Protein AF-A0AAP8LA95-F1 (afdb_monomer_lite)

Secondary structure (DSSP, 8-state):
-EEEEGGGSHHHHHHHTT-EEEE-GGGTT-TT-HHHHHHHHHHHHHHHTTSGGGGS-------TTSSHHHHHHHHHHHHTTS-----TT-TT---GGGGS-HHHHHHHHTT-

InterPro domains:
  IPR013153 PrkA, AAA domain [PF08298] (2-112)
  IPR027417 P-loop containing nucleoside triphosphate hydrolase [G3DSA:3.40.50.300] (27-110)
  IPR027417 P-loop containing nucleoside triphosphate hydrolase [SSF52540] (27-107)

Radius of gyration: 19.5 Å; chains: 1; bounding box: 48×27×51 Å

Foldseek 3Di:
DDWDQQVVPPVSCVLVVRDTFDDDPLCPVDPSCRVVVVVVVVLVVCLVVVHPSVVDDDDDDDDPPNCPVVVVVSVVVVVVPDDDQADVPDPVRDHPCVVDDCVVCVVVVVVD

pLDDT: mean 93.02, std 3.56, range [65.94, 97.62]

Structure (mmCIF, N/CA/C/O backbone):
data_AF-A0AAP8LA95-F1
#
_entry.id   AF-A0AAP8LA95-F1
#
loop_
_atom_site.group_PDB
_atom_site.id
_atom_site.type_symbol
_atom_site.label_atom_id
_atom_site.label_alt_id
_atom_site.label_comp_id
_atom_site.label_asym_id
_atom_site.label_entity_id
_atom_site.label_seq_id
_atom_site.pdbx_PDB_ins_code
_atom_site.Cartn_x
_atom_site.Cartn_y
_atom_site.Cartn_z
_atom_site.occupancy
_atom_site.B_iso_or_equiv
_atom_site.auth_seq_id
_atom_site.auth_comp_id
_atom_site.auth_asym_id
_atom_site.auth_atom_id
_atom_site.pdbx_PDB_model_num
ATOM 1 N N . PRO A 1 1 ? -6.406 -3.867 -12.186 1.00 91.94 1 PRO A N 1
ATOM 2 C CA . PRO A 1 1 ? -5.073 -3.729 -12.819 1.00 91.94 1 PRO A CA 1
ATOM 3 C C . PRO A 1 1 ? -5.224 -3.914 -14.321 1.00 91.94 1 PRO A C 1
ATOM 5 O O . PRO A 1 1 ? -6.086 -4.684 -14.736 1.00 91.94 1 PRO A O 1
ATOM 8 N N . GLU A 1 2 ? -4.390 -3.244 -15.099 1.00 93.88 2 GLU A N 1
ATOM 9 C CA . GLU A 1 2 ? -4.194 -3.562 -16.508 1.00 93.88 2 GLU A CA 1
ATOM 10 C C . GLU A 1 2 ? -3.217 -4.740 -16.604 1.00 93.88 2 GLU A C 1
ATOM 12 O O . GLU A 1 2 ? -2.166 -4.739 -15.957 1.00 93.88 2 GLU A O 1
ATOM 17 N N . ILE A 1 3 ? -3.586 -5.773 -17.357 1.00 94.56 3 ILE A N 1
ATOM 18 C CA . ILE A 1 3 ? -2.734 -6.939 -17.592 1.00 94.56 3 ILE A CA 1
ATOM 19 C C . ILE A 1 3 ? -2.036 -6.722 -18.929 1.00 94.56 3 ILE A C 1
ATOM 21 O O . ILE A 1 3 ? -2.699 -6.637 -19.959 1.00 94.56 3 ILE A O 1
ATOM 25 N N . VAL A 1 4 ? -0.708 -6.636 -18.905 1.00 93.00 4 VAL A N 1
ATOM 26 C CA . VAL A 1 4 ? 0.100 -6.351 -20.092 1.00 93.00 4 VAL A CA 1
ATOM 27 C C . VAL A 1 4 ? 0.917 -7.585 -20.445 1.00 93.00 4 VAL A C 1
ATOM 29 O O . VAL A 1 4 ? 1.779 -8.014 -19.677 1.00 93.00 4 VAL A O 1
ATOM 32 N N . ASP A 1 5 ? 0.652 -8.144 -21.623 1.00 95.06 5 ASP A N 1
ATOM 33 C CA . ASP A 1 5 ? 1.494 -9.178 -22.218 1.00 95.06 5 ASP A CA 1
ATOM 34 C C . ASP A 1 5 ? 2.695 -8.521 -22.902 1.00 95.06 5 ASP A C 1
ATOM 36 O O . ASP A 1 5 ? 2.568 -7.877 -23.949 1.00 95.06 5 ASP A O 1
ATOM 40 N N . THR A 1 6 ? 3.870 -8.659 -22.291 1.00 94.69 6 THR A N 1
ATOM 41 C CA . THR A 1 6 ? 5.073 -7.953 -22.742 1.00 94.69 6 THR A CA 1
ATOM 42 C C . THR A 1 6 ? 5.648 -8.504 -24.043 1.00 94.69 6 THR A C 1
ATOM 44 O O . THR A 1 6 ? 6.449 -7.821 -24.672 1.00 94.69 6 THR A O 1
ATOM 47 N N . ARG A 1 7 ? 5.197 -9.676 -24.516 1.00 95.00 7 ARG A N 1
ATOM 48 C CA . ARG A 1 7 ? 5.595 -10.247 -25.818 1.00 95.00 7 ARG A CA 1
ATOM 49 C C . ARG A 1 7 ? 5.179 -9.378 -27.000 1.00 95.00 7 ARG A C 1
ATOM 51 O O . ARG A 1 7 ? 5.845 -9.388 -28.030 1.00 95.00 7 ARG A O 1
ATOM 58 N N . ASN A 1 8 ? 4.093 -8.625 -26.842 1.00 94.00 8 ASN A N 1
ATOM 59 C CA . ASN A 1 8 ? 3.526 -7.791 -27.900 1.00 94.00 8 ASN A CA 1
ATOM 60 C C . ASN A 1 8 ? 4.274 -6.458 -28.084 1.00 94.00 8 ASN A C 1
ATOM 62 O O . ASN A 1 8 ? 4.011 -5.739 -29.043 1.00 94.00 8 ASN A O 1
ATOM 66 N N . ASP A 1 9 ? 5.209 -6.124 -27.187 1.00 93.75 9 ASP A N 1
ATOM 67 C CA . ASP A 1 9 ? 6.013 -4.903 -27.238 1.00 93.75 9 ASP A CA 1
ATOM 68 C C . ASP A 1 9 ? 7.511 -5.270 -27.153 1.00 93.75 9 ASP A C 1
ATOM 70 O O . ASP A 1 9 ? 7.965 -5.756 -26.115 1.00 93.75 9 ASP A O 1
ATOM 74 N N . PRO A 1 10 ? 8.324 -5.007 -28.196 1.00 94.88 10 PRO A N 1
ATOM 75 C CA . PRO A 1 10 ? 9.747 -5.356 -28.202 1.00 94.88 10 PRO A CA 1
ATOM 76 C C . PRO A 1 10 ? 10.570 -4.753 -27.054 1.00 94.88 10 PRO A C 1
ATOM 78 O O . PRO A 1 10 ? 11.573 -5.336 -26.640 1.00 94.88 10 PRO A O 1
ATOM 81 N N . ARG A 1 11 ? 10.191 -3.580 -26.535 1.00 93.12 11 ARG A N 1
ATOM 82 C CA . ARG A 1 11 ? 10.862 -2.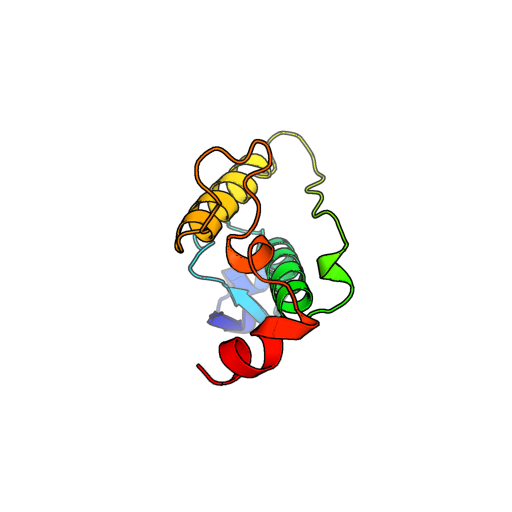933 -25.401 1.00 93.12 11 ARG A CA 1
ATOM 83 C C . ARG A 1 11 ? 10.481 -3.620 -24.097 1.00 93.12 11 ARG A C 1
ATOM 85 O O . ARG A 1 11 ? 11.363 -3.919 -23.296 1.00 93.12 11 ARG A O 1
ATOM 92 N N . LEU A 1 12 ? 9.193 -3.881 -23.881 1.00 91.69 12 LEU A N 1
ATOM 93 C CA . LEU A 1 12 ? 8.726 -4.547 -22.663 1.00 91.69 12 LEU A CA 1
ATOM 94 C C . LEU A 1 12 ? 9.171 -6.009 -22.615 1.00 91.69 12 LEU A C 1
ATOM 96 O O . LEU A 1 12 ? 9.575 -6.475 -21.556 1.00 91.69 12 LEU A O 1
ATOM 100 N N . SER A 1 13 ? 9.181 -6.693 -23.756 1.00 93.12 13 SER A N 1
ATOM 101 C CA . SER A 1 13 ? 9.704 -8.050 -23.918 1.00 93.12 13 SER A CA 1
ATOM 102 C C . SER A 1 13 ? 11.134 -8.174 -23.383 1.00 93.12 13 SER A C 1
ATOM 104 O O . SER A 1 13 ? 11.424 -9.088 -22.614 1.00 93.12 13 SER A O 1
ATOM 106 N N . ARG A 1 14 ? 12.011 -7.216 -23.722 1.00 93.75 14 ARG A N 1
ATOM 107 C CA . ARG A 1 14 ? 13.401 -7.167 -23.233 1.00 93.75 14 ARG A CA 1
ATOM 108 C C . ARG A 1 14 ? 13.499 -6.872 -21.740 1.00 93.75 14 ARG A C 1
ATOM 110 O O . ARG A 1 14 ? 14.367 -7.426 -21.079 1.00 93.75 14 ARG A O 1
ATOM 117 N N . LEU A 1 15 ? 12.646 -5.989 -21.222 1.00 90.75 15 LEU A N 1
ATOM 118 C CA . LEU A 1 15 ? 12.694 -5.569 -19.817 1.00 90.75 15 LEU A CA 1
ATOM 119 C C . LEU A 1 15 ? 12.136 -6.634 -18.867 1.00 90.75 15 LEU A C 1
ATOM 121 O O . LEU A 1 15 ? 12.678 -6.830 -17.786 1.00 90.75 15 LEU A O 1
ATOM 125 N N . PHE A 1 16 ? 11.080 -7.333 -19.280 1.00 91.19 16 PHE A N 1
ATOM 126 C CA . PHE A 1 16 ? 10.325 -8.264 -18.438 1.00 91.19 16 PHE A CA 1
ATOM 127 C C . PHE A 1 16 ? 10.393 -9.709 -18.937 1.00 91.19 16 PHE A C 1
ATOM 129 O O . PHE A 1 16 ? 9.606 -10.549 -18.517 1.00 91.19 16 PHE A O 1
ATOM 136 N N . SER A 1 17 ? 11.321 -10.021 -19.845 1.00 92.69 17 SER A N 1
ATOM 137 C CA . SER A 1 17 ? 11.565 -11.381 -20.344 1.00 92.69 17 SER A CA 1
ATOM 138 C C . SER A 1 17 ? 10.297 -12.103 -20.818 1.00 92.69 17 SER A C 1
ATOM 140 O O . SER A 1 17 ? 10.057 -13.252 -20.450 1.00 92.69 17 SER A O 1
ATOM 142 N N . ASN A 1 18 ? 9.473 -11.429 -21.631 1.00 92.06 18 ASN A N 1
ATOM 143 C CA . ASN A 1 18 ? 8.208 -11.961 -22.165 1.00 92.06 18 ASN A CA 1
ATOM 144 C C . ASN A 1 18 ? 7.160 -12.365 -21.109 1.00 92.06 18 ASN A C 1
ATOM 146 O O . ASN A 1 18 ? 6.225 -13.102 -21.425 1.00 92.06 18 ASN A O 1
ATOM 150 N N . GLN A 1 19 ? 7.296 -11.909 -19.865 1.00 91.44 19 GLN A N 1
ATOM 151 C CA . GLN A 1 19 ? 6.330 -12.197 -18.811 1.00 91.44 19 GLN A CA 1
ATOM 152 C C . GLN A 1 19 ? 5.087 -11.313 -18.923 1.00 91.44 19 GLN A C 1
ATOM 154 O O . GLN A 1 19 ? 5.125 -10.198 -19.446 1.00 91.44 19 GLN A O 1
ATOM 159 N N . THR A 1 20 ? 3.973 -11.798 -18.387 1.00 92.88 20 THR A N 1
ATOM 160 C CA . THR A 1 20 ? 2.769 -10.987 -18.214 1.00 92.88 20 THR A CA 1
ATOM 161 C C . THR A 1 20 ? 2.896 -10.172 -16.935 1.00 92.88 20 THR A C 1
ATOM 163 O O . THR A 1 20 ? 3.008 -10.744 -15.851 1.00 92.88 20 THR A O 1
ATOM 166 N N . ILE A 1 21 ? 2.819 -8.849 -17.045 1.00 93.56 21 ILE A N 1
ATOM 167 C CA . ILE A 1 21 ? 2.925 -7.939 -15.899 1.00 93.56 21 ILE A CA 1
ATOM 168 C C . ILE A 1 21 ? 1.572 -7.315 -15.563 1.00 93.56 21 ILE A C 1
ATOM 170 O O . ILE A 1 21 ? 0.687 -7.182 -16.413 1.00 93.56 21 ILE A O 1
ATOM 174 N N . ARG A 1 22 ? 1.405 -6.908 -14.302 1.00 94.12 22 ARG A N 1
ATOM 175 C CA . ARG A 1 22 ? 0.234 -6.154 -13.840 1.00 94.12 22 ARG A CA 1
ATOM 176 C C . ARG A 1 22 ? 0.624 -4.702 -13.632 1.00 94.12 22 ARG A C 1
ATOM 178 O O . ARG A 1 22 ? 1.455 -4.406 -12.780 1.00 94.12 22 ARG A O 1
ATOM 185 N N . ARG A 1 23 ? -0.027 -3.794 -14.353 1.00 94.62 23 ARG A N 1
ATOM 186 C CA . ARG A 1 23 ? 0.090 -2.354 -14.129 1.00 94.62 23 ARG A CA 1
ATOM 187 C C . ARG A 1 23 ? -1.104 -1.841 -13.345 1.00 94.62 23 ARG A C 1
ATOM 189 O O . ARG A 1 23 ? -2.254 -2.219 -13.578 1.00 94.62 23 ARG A O 1
ATOM 196 N N . TYR A 1 24 ? -0.825 -0.974 -12.386 1.00 96.50 24 TYR A N 1
ATOM 197 C CA . TYR A 1 24 ? -1.837 -0.346 -11.550 1.00 96.50 24 TYR A CA 1
ATOM 198 C C . TYR A 1 24 ? -1.832 1.151 -11.868 1.00 96.50 24 TYR A C 1
ATOM 200 O O . TYR A 1 24 ? -0.809 1.787 -11.620 1.00 96.50 24 TYR A O 1
ATOM 208 N N . PRO A 1 25 ? -2.931 1.733 -12.389 1.00 95.06 25 PRO A N 1
ATOM 209 C CA . PRO A 1 25 ? -2.969 3.149 -12.781 1.00 95.06 25 PRO A CA 1
ATOM 210 C C . PRO A 1 25 ? -2.555 4.110 -11.660 1.00 95.06 25 PRO A C 1
ATOM 212 O O . PRO A 1 25 ? -1.854 5.089 -11.895 1.00 95.06 25 PRO A O 1
ATOM 215 N N . ALA A 1 26 ? -2.896 3.768 -10.414 1.00 95.50 26 ALA A N 1
ATOM 216 C CA . ALA A 1 26 ? -2.483 4.505 -9.221 1.00 95.50 26 ALA A CA 1
ATOM 217 C C . ALA A 1 26 ? -0.952 4.647 -9.064 1.00 95.50 26 ALA A C 1
ATOM 219 O O . ALA A 1 26 ? -0.495 5.567 -8.391 1.00 95.50 26 ALA A O 1
ATOM 220 N N . PHE A 1 27 ? -0.172 3.772 -9.706 1.00 96.31 27 PHE A N 1
ATOM 221 C CA . PHE A 1 27 ? 1.289 3.710 -9.662 1.00 96.31 27 PHE A CA 1
ATOM 222 C C . PHE A 1 27 ? 1.934 3.886 -11.050 1.00 96.31 27 PHE A C 1
ATOM 224 O O . PHE A 1 27 ? 3.067 3.465 -11.254 1.00 96.31 27 PHE A O 1
ATOM 231 N N . GLN A 1 28 ? 1.250 4.509 -12.014 1.00 93.50 28 GLN A N 1
ATOM 232 C CA . GLN A 1 28 ? 1.750 4.663 -13.393 1.00 93.50 28 GLN A CA 1
ATOM 233 C C . GLN A 1 28 ? 3.097 5.405 -13.521 1.00 93.50 28 GLN A C 1
ATOM 235 O O . GLN A 1 28 ? 3.796 5.245 -14.514 1.00 93.50 28 GLN A O 1
ATOM 240 N N . GLU A 1 29 ? 3.472 6.200 -12.516 1.00 92.44 29 GLU A N 1
ATOM 241 C CA . GLU A 1 29 ? 4.746 6.934 -12.465 1.00 92.44 29 GLU A CA 1
ATOM 242 C C . GLU A 1 29 ? 5.932 6.069 -11.993 1.00 92.44 29 GLU A C 1
ATOM 244 O O . GLU A 1 29 ? 7.079 6.509 -12.054 1.00 92.44 29 GLU A O 1
ATOM 249 N N . PHE A 1 30 ? 5.678 4.843 -11.521 1.00 93.06 30 PHE A N 1
ATOM 250 C CA . PHE A 1 30 ? 6.692 3.936 -10.981 1.00 93.06 30 PHE A CA 1
ATOM 251 C C . PHE A 1 30 ? 7.131 2.922 -12.040 1.00 93.06 30 PHE A C 1
ATOM 253 O O . PHE A 1 30 ? 6.578 1.828 -12.156 1.00 93.06 30 PHE A O 1
ATOM 260 N N . TYR A 1 31 ? 8.146 3.291 -12.815 1.00 89.81 31 TYR A N 1
ATOM 261 C CA . TYR A 1 31 ? 8.696 2.455 -13.882 1.00 89.81 31 TYR A CA 1
ATOM 262 C C . TYR A 1 31 ? 9.689 1.416 -13.348 1.00 89.81 31 TYR A C 1
ATOM 264 O O . TYR A 1 31 ? 10.577 1.753 -12.567 1.00 89.81 31 TYR A O 1
ATOM 272 N N . GLY A 1 32 ? 9.581 0.165 -13.808 1.00 89.12 32 GLY A N 1
ATOM 273 C CA . GLY A 1 32 ? 10.497 -0.917 -13.424 1.00 89.12 32 GLY A CA 1
ATOM 274 C C . GLY A 1 32 ? 10.272 -1.451 -12.007 1.00 89.12 32 GLY A C 1
ATOM 275 O O . GLY A 1 32 ? 11.104 -2.192 -11.490 1.00 89.12 32 GLY A O 1
ATOM 276 N N . MET A 1 33 ? 9.167 -1.063 -11.366 1.00 92.00 33 MET A N 1
ATOM 277 C CA . MET A 1 33 ? 8.783 -1.499 -10.021 1.00 92.00 33 MET A CA 1
ATOM 278 C C . MET A 1 33 ? 7.502 -2.341 -10.031 1.00 92.00 33 MET A C 1
ATOM 280 O O . MET A 1 33 ? 6.915 -2.565 -8.977 1.00 92.00 33 MET A O 1
ATOM 284 N N . GLU A 1 34 ? 7.045 -2.802 -11.197 1.00 92.94 34 GLU A N 1
ATOM 285 C CA . GLU A 1 34 ? 5.759 -3.482 -11.378 1.00 92.94 34 GLU A CA 1
ATOM 286 C C . GLU A 1 34 ? 5.581 -4.683 -10.441 1.00 92.94 34 GLU A C 1
ATOM 288 O O . GLU A 1 34 ? 4.521 -4.823 -9.828 1.00 92.94 34 GLU A O 1
ATOM 293 N N . ASP A 1 35 ? 6.624 -5.492 -10.252 1.00 91.31 35 ASP A N 1
ATOM 294 C CA . ASP A 1 35 ? 6.582 -6.644 -9.345 1.00 91.31 35 ASP A CA 1
ATOM 295 C C . ASP A 1 35 ? 6.475 -6.220 -7.875 1.00 91.31 35 ASP A C 1
ATOM 297 O O . ASP A 1 35 ? 5.680 -6.782 -7.118 1.00 91.31 35 ASP A O 1
ATOM 301 N N . VAL A 1 36 ? 7.225 -5.188 -7.473 1.00 93.50 36 VAL A N 1
ATOM 302 C CA . VAL A 1 36 ? 7.192 -4.635 -6.108 1.00 93.50 36 VAL A CA 1
ATOM 303 C C . VAL A 1 36 ? 5.819 -4.036 -5.811 1.00 93.50 36 VAL A C 1
ATOM 305 O O . VAL A 1 36 ? 5.219 -4.338 -4.781 1.00 93.50 36 VAL A O 1
ATOM 308 N N . ILE A 1 37 ? 5.277 -3.237 -6.733 1.00 96.19 37 ILE A N 1
ATOM 309 C CA . ILE A 1 37 ? 3.913 -2.707 -6.626 1.00 96.19 37 ILE A CA 1
ATOM 310 C C . ILE A 1 37 ? 2.900 -3.856 -6.574 1.00 96.19 37 ILE A C 1
ATOM 312 O O . ILE A 1 37 ? 1.964 -3.812 -5.777 1.00 96.19 37 ILE A O 1
ATOM 316 N N . GLY A 1 38 ? 3.100 -4.914 -7.363 1.00 95.56 38 GLY A N 1
ATOM 317 C CA . GLY A 1 38 ? 2.286 -6.125 -7.322 1.00 95.56 38 GLY A CA 1
ATOM 318 C C . GLY A 1 38 ? 2.232 -6.761 -5.932 1.00 95.56 38 GLY A C 1
ATOM 319 O O . GLY A 1 38 ? 1.141 -7.092 -5.467 1.00 95.56 38 GLY A O 1
ATOM 320 N N . GLN A 1 39 ? 3.375 -6.875 -5.252 1.00 95.38 39 GLN A N 1
ATOM 321 C CA . GLN A 1 39 ? 3.462 -7.394 -3.883 1.00 95.38 39 GLN A CA 1
ATOM 322 C C . GLN A 1 39 ? 2.776 -6.473 -2.868 1.00 95.38 39 GLN A C 1
ATOM 324 O O . GLN A 1 39 ? 2.028 -6.955 -2.021 1.00 95.38 39 GLN A O 1
ATOM 329 N N . ILE A 1 40 ? 2.956 -5.154 -2.982 1.00 96.69 40 ILE A N 1
ATOM 330 C CA . ILE A 1 40 ? 2.294 -4.174 -2.105 1.00 96.69 40 ILE A CA 1
ATOM 331 C C . ILE A 1 40 ? 0.770 -4.253 -2.252 1.00 96.69 40 ILE A C 1
ATOM 333 O O . ILE A 1 40 ? 0.047 -4.302 -1.259 1.00 96.69 40 ILE A O 1
ATOM 337 N N . VAL A 1 41 ? 0.259 -4.302 -3.485 1.00 96.56 41 VAL A N 1
ATOM 338 C CA . VAL A 1 41 ? -1.186 -4.431 -3.718 1.00 96.56 41 VAL A CA 1
ATOM 339 C C . VAL A 1 41 ? -1.708 -5.770 -3.195 1.00 96.56 41 VAL A C 1
ATOM 341 O O . VAL A 1 41 ? -2.794 -5.808 -2.617 1.00 96.56 41 VAL A O 1
ATOM 344 N N . ALA A 1 42 ? -0.955 -6.861 -3.367 1.00 96.19 42 ALA A N 1
ATOM 345 C CA . ALA A 1 42 ? -1.323 -8.163 -2.815 1.00 96.19 42 ALA A CA 1
ATOM 346 C C . ALA A 1 42 ? -1.414 -8.120 -1.282 1.00 96.19 42 ALA A C 1
ATOM 348 O O . ALA A 1 42 ? -2.426 -8.558 -0.741 1.00 96.19 42 ALA A O 1
ATOM 349 N N . PHE A 1 43 ? -0.434 -7.507 -0.610 1.00 97.62 43 PHE A N 1
ATOM 350 C CA . PHE A 1 43 ? -0.426 -7.317 0.843 1.00 97.62 43 PHE A CA 1
ATOM 351 C C . PHE A 1 43 ? -1.715 -6.648 1.338 1.00 97.62 43 PHE A C 1
ATOM 353 O O . PHE A 1 43 ? -2.426 -7.206 2.173 1.00 97.62 43 PHE A O 1
ATOM 360 N N . PHE A 1 44 ? -2.080 -5.492 0.771 1.00 96.06 44 PHE A N 1
ATOM 361 C CA . PHE A 1 44 ? -3.304 -4.789 1.173 1.00 96.06 44 PHE A CA 1
ATOM 362 C C . PHE A 1 44 ? -4.576 -5.556 0.813 1.00 96.06 44 PHE A C 1
ATOM 364 O O . PHE A 1 44 ? -5.530 -5.561 1.590 1.00 96.06 44 PHE A O 1
ATOM 371 N N . LYS A 1 45 ? -4.604 -6.235 -0.341 1.00 95.88 45 LYS A N 1
ATOM 372 C CA . LYS A 1 45 ? -5.752 -7.053 -0.744 1.00 95.88 45 LYS A CA 1
ATOM 373 C C . LYS A 1 45 ? -5.988 -8.204 0.232 1.00 95.88 45 LYS A C 1
ATOM 375 O O . LYS A 1 45 ? -7.129 -8.440 0.613 1.00 95.88 45 LYS A O 1
ATOM 380 N N . HIS A 1 46 ? -4.934 -8.909 0.631 1.00 97.56 46 HIS A N 1
ATOM 381 C CA . HIS A 1 46 ? -5.030 -10.009 1.584 1.00 97.56 46 HIS A CA 1
ATOM 382 C C . HIS A 1 46 ? -5.407 -9.508 2.984 1.00 97.56 46 HIS A C 1
ATOM 384 O O . HIS A 1 46 ? -6.300 -10.072 3.618 1.00 97.56 46 HIS A O 1
ATOM 390 N N . ALA A 1 47 ? -4.821 -8.392 3.429 1.00 96.69 47 ALA A N 1
ATOM 391 C CA . ALA A 1 47 ? -5.186 -7.755 4.692 1.00 96.69 47 ALA A CA 1
ATOM 392 C C . ALA A 1 47 ? -6.677 -7.369 4.732 1.00 96.69 47 ALA A C 1
ATOM 394 O O . ALA A 1 47 ? -7.363 -7.665 5.710 1.00 96.69 47 ALA A O 1
ATOM 395 N N . ALA A 1 48 ? -7.206 -6.791 3.648 1.00 94.19 48 ALA A N 1
ATOM 396 C CA . ALA A 1 48 ? -8.624 -6.442 3.522 1.00 94.19 48 ALA A CA 1
ATOM 397 C C . ALA A 1 48 ? -9.559 -7.667 3.528 1.00 94.19 48 ALA A C 1
ATOM 399 O O . ALA A 1 48 ? -10.724 -7.551 3.893 1.00 94.19 48 ALA A O 1
ATOM 400 N N . GLN A 1 49 ? -9.056 -8.846 3.157 1.00 96.38 49 GLN A N 1
ATOM 401 C CA . GLN A 1 49 ? -9.785 -10.118 3.231 1.00 96.38 49 GLN A CA 1
ATOM 402 C C . GLN A 1 49 ? -9.720 -10.771 4.621 1.00 96.38 49 GLN A C 1
ATOM 404 O O . G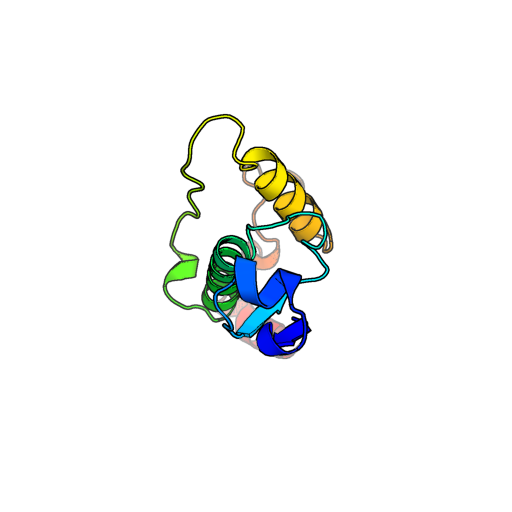LN A 1 49 ? -10.253 -11.861 4.812 1.00 96.38 49 GLN A O 1
ATOM 409 N N . GLY A 1 50 ? -9.067 -10.134 5.596 1.00 94.56 50 GLY A N 1
ATOM 410 C CA . GLY A 1 50 ? -8.923 -10.671 6.946 1.00 94.56 50 GLY A CA 1
ATOM 411 C C . GLY A 1 50 ? -7.833 -11.740 7.091 1.00 94.56 50 GLY A C 1
ATOM 412 O O . GLY A 1 50 ? -7.788 -12.404 8.129 1.00 94.56 50 GLY A O 1
ATOM 413 N N . LEU A 1 51 ? -6.962 -11.898 6.085 1.00 97.12 51 LEU A N 1
ATOM 414 C CA . LEU A 1 51 ? -5.834 -12.836 6.108 1.00 97.12 51 LEU A CA 1
ATOM 415 C C . LEU A 1 51 ? -4.711 -12.357 7.049 1.00 97.12 51 LEU A C 1
ATOM 417 O O . LEU A 1 51 ? -4.835 -11.331 7.722 1.00 97.12 51 LEU A O 1
ATOM 421 N N . GLU A 1 52 ? -3.624 -13.126 7.137 1.00 95.50 52 GLU A N 1
ATOM 422 C CA . GLU A 1 52 ? -2.550 -12.917 8.119 1.00 95.50 52 GLU A CA 1
ATOM 423 C C . GLU A 1 52 ? -1.852 -11.557 7.967 1.00 95.50 52 GLU A C 1
ATOM 425 O O . GLU A 1 52 ? -1.463 -10.942 8.960 1.00 95.50 52 GLU A O 1
ATOM 430 N N . GLU A 1 53 ? -1.784 -11.028 6.746 1.00 96.31 53 GLU A N 1
ATOM 431 C CA . GLU A 1 53 ? -1.217 -9.719 6.417 1.00 96.31 53 GLU A CA 1
ATOM 432 C C . GLU A 1 53 ? -1.846 -8.578 7.230 1.00 96.31 53 GLU A C 1
ATOM 434 O O . GLU A 1 53 ? -1.174 -7.586 7.506 1.00 96.31 53 GLU A O 1
ATOM 439 N N . ARG A 1 54 ? -3.092 -8.725 7.712 1.00 95.19 54 ARG A N 1
ATOM 440 C CA . ARG A 1 54 ? -3.748 -7.718 8.569 1.00 95.19 54 ARG A CA 1
ATOM 441 C C . ARG A 1 54 ? -3.022 -7.470 9.896 1.00 95.19 54 ARG A C 1
ATOM 443 O O . ARG A 1 54 ? -3.266 -6.454 10.537 1.00 95.19 54 ARG A O 1
ATOM 450 N N . LYS A 1 55 ? -2.194 -8.419 10.342 1.00 94.94 55 LYS A N 1
ATOM 451 C CA . LYS A 1 55 ? -1.418 -8.353 11.592 1.00 94.94 55 LYS A CA 1
ATOM 452 C C . LYS A 1 55 ? 0.058 -8.030 11.354 1.00 94.94 55 LYS A C 1
ATOM 454 O O . LYS A 1 55 ? 0.836 -8.001 12.304 1.00 94.94 55 LYS A O 1
ATOM 459 N N . GLN A 1 56 ? 0.456 -7.833 10.102 1.00 96.75 56 GLN A N 1
ATOM 460 C CA . GLN A 1 56 ? 1.846 -7.651 9.710 1.00 96.75 56 GLN A CA 1
ATOM 461 C C . GLN A 1 56 ? 2.166 -6.177 9.453 1.00 96.75 56 GLN A C 1
ATOM 463 O O . GLN A 1 56 ? 1.286 -5.357 9.196 1.00 96.75 56 GLN A O 1
ATOM 468 N N . ILE A 1 57 ? 3.457 -5.844 9.502 1.00 94.75 57 ILE A N 1
ATOM 469 C CA . ILE A 1 57 ? 3.964 -4.509 9.178 1.00 94.75 57 ILE A CA 1
ATOM 470 C C . ILE A 1 57 ? 4.582 -4.555 7.781 1.00 94.75 57 ILE A C 1
ATOM 472 O O . ILE A 1 57 ? 5.502 -5.335 7.531 1.00 94.75 57 ILE A O 1
ATOM 476 N N . LEU A 1 58 ? 4.109 -3.690 6.880 1.00 94.94 58 LEU A N 1
ATOM 477 C CA . LEU A 1 58 ? 4.728 -3.506 5.569 1.00 94.94 58 LEU A CA 1
ATOM 478 C C . LEU A 1 58 ? 6.060 -2.760 5.727 1.00 94.94 58 LEU A C 1
ATOM 480 O O . LEU A 1 58 ? 6.084 -1.593 6.119 1.00 94.94 58 LEU A O 1
ATOM 484 N N . TYR A 1 59 ? 7.167 -3.421 5.389 1.00 94.94 59 TYR A N 1
ATOM 485 C CA . TYR A 1 59 ? 8.510 -2.849 5.467 1.00 94.94 59 TYR A CA 1
ATOM 486 C C . TYR A 1 59 ? 9.132 -2.689 4.075 1.00 94.94 59 TYR A C 1
ATOM 488 O O . TYR A 1 59 ? 9.365 -3.666 3.367 1.00 94.94 59 TYR A O 1
ATOM 496 N N . LEU A 1 60 ? 9.421 -1.444 3.680 1.00 93.62 60 LEU A N 1
ATOM 497 C CA . LEU A 1 60 ? 10.084 -1.130 2.412 1.00 93.62 60 LEU A CA 1
ATOM 498 C C . LEU A 1 60 ? 11.606 -1.088 2.618 1.00 93.62 60 LEU A C 1
ATOM 500 O O . LEU A 1 60 ? 12.142 -0.106 3.133 1.00 93.62 60 LEU A O 1
ATOM 504 N N . LEU A 1 61 ? 12.311 -2.138 2.190 1.00 92.56 61 LEU A N 1
ATOM 505 C CA . LEU A 1 61 ? 13.770 -2.249 2.290 1.00 92.56 61 LEU A CA 1
ATOM 506 C C . LEU A 1 61 ? 14.446 -2.030 0.930 1.00 92.56 61 LEU A C 1
ATOM 508 O O . LEU A 1 61 ? 13.989 -2.536 -0.090 1.00 92.56 61 LEU A O 1
ATOM 512 N N . GLY A 1 62 ? 15.561 -1.294 0.906 1.00 89.75 62 GLY A N 1
ATOM 513 C CA . GLY A 1 62 ? 16.365 -1.117 -0.306 1.00 89.75 62 GLY A CA 1
ATOM 514 C C . GLY A 1 62 ? 17.388 0.019 -0.209 1.00 89.75 62 GLY A C 1
ATOM 515 O O . GLY A 1 62 ? 17.350 0.797 0.751 1.00 89.75 62 GLY A O 1
ATOM 516 N N . PRO A 1 63 ? 18.270 0.176 -1.210 1.00 91.50 63 PRO A N 1
ATOM 517 C CA . PRO A 1 63 ? 19.318 1.199 -1.226 1.00 91.50 63 PRO A CA 1
ATOM 518 C C . PRO A 1 63 ? 18.753 2.625 -1.253 1.00 91.50 63 PRO A C 1
ATOM 520 O O . PRO A 1 63 ? 17.591 2.859 -1.608 1.00 91.50 63 PRO A O 1
ATOM 523 N N . VAL A 1 64 ? 19.571 3.603 -0.858 1.00 91.06 64 VAL A N 1
ATOM 524 C CA . VAL A 1 64 ? 19.218 5.031 -0.942 1.00 91.06 64 VAL A CA 1
ATOM 525 C C . VAL A 1 64 ? 18.873 5.388 -2.396 1.00 91.06 64 VAL A C 1
ATOM 527 O O . VAL A 1 64 ? 19.495 4.882 -3.323 1.00 91.06 64 VAL A O 1
ATOM 530 N N . GLY A 1 65 ? 17.835 6.204 -2.600 1.00 87.12 65 GLY A N 1
ATOM 531 C CA . GLY A 1 65 ? 17.368 6.590 -3.939 1.00 87.12 65 GLY A CA 1
ATOM 532 C C . GLY A 1 65 ? 16.440 5.589 -4.642 1.00 87.12 65 GLY A C 1
ATOM 533 O O . GLY A 1 65 ? 15.867 5.934 -5.667 1.00 87.12 65 GLY A O 1
ATOM 534 N N . GLY A 1 66 ? 16.197 4.394 -4.088 1.00 87.38 66 GLY A N 1
ATOM 535 C CA . GLY A 1 66 ? 15.324 3.370 -4.696 1.00 87.38 66 GLY A CA 1
ATOM 536 C C . GLY A 1 66 ? 13.810 3.648 -4.664 1.00 87.38 66 GLY A C 1
ATOM 537 O O . GLY A 1 66 ? 13.030 2.707 -4.604 1.00 87.38 66 GLY A O 1
ATOM 538 N N . GLY A 1 67 ? 13.372 4.908 -4.590 1.00 91.44 67 GLY A N 1
ATOM 539 C CA . GLY A 1 67 ? 11.948 5.277 -4.677 1.00 91.44 67 GLY A CA 1
ATOM 540 C C . GLY A 1 67 ? 11.062 4.924 -3.470 1.00 91.44 67 GLY A C 1
ATOM 541 O O . GLY A 1 67 ? 9.860 5.165 -3.516 1.00 91.44 67 GLY A O 1
ATOM 542 N N . LYS A 1 68 ? 11.622 4.399 -2.368 1.00 94.75 68 LYS A N 1
ATOM 543 C CA . LYS A 1 68 ? 10.862 3.987 -1.164 1.00 94.75 68 LYS A CA 1
ATOM 544 C C . LYS A 1 68 ? 9.958 5.092 -0.611 1.00 94.75 68 LYS A C 1
ATOM 546 O O . LYS A 1 68 ? 8.777 4.859 -0.378 1.00 94.75 68 LYS A O 1
ATOM 551 N N . SER A 1 69 ? 10.507 6.295 -0.434 1.00 95.12 69 SER A N 1
ATOM 552 C CA . SER A 1 69 ? 9.743 7.444 0.063 1.00 95.12 69 SER A CA 1
ATOM 553 C C . SER A 1 69 ? 8.648 7.862 -0.918 1.00 95.12 69 SER A C 1
ATOM 555 O O . SER A 1 69 ? 7.555 8.209 -0.495 1.00 95.12 69 SER A O 1
ATOM 557 N N . SER A 1 70 ? 8.902 7.761 -2.225 1.00 95.62 70 SER A N 1
ATOM 558 C CA . SER A 1 70 ? 7.906 8.057 -3.259 1.00 95.62 70 SER A CA 1
ATOM 559 C C . SER A 1 70 ? 6.744 7.061 -3.234 1.00 95.62 70 SER A C 1
ATOM 561 O O . SER A 1 70 ? 5.592 7.472 -3.344 1.00 95.62 70 SER A O 1
ATOM 563 N N . ILE A 1 71 ? 7.020 5.765 -3.037 1.00 95.88 71 ILE A N 1
ATOM 564 C CA . ILE A 1 71 ? 5.974 4.745 -2.855 1.00 95.88 71 ILE A CA 1
ATOM 565 C C . ILE A 1 71 ? 5.164 5.037 -1.593 1.00 95.88 71 ILE A C 1
ATOM 567 O O . ILE A 1 71 ? 3.938 4.996 -1.645 1.00 95.88 71 ILE A O 1
ATOM 571 N N . ALA A 1 72 ? 5.831 5.342 -0.477 1.00 95.50 72 ALA A N 1
AT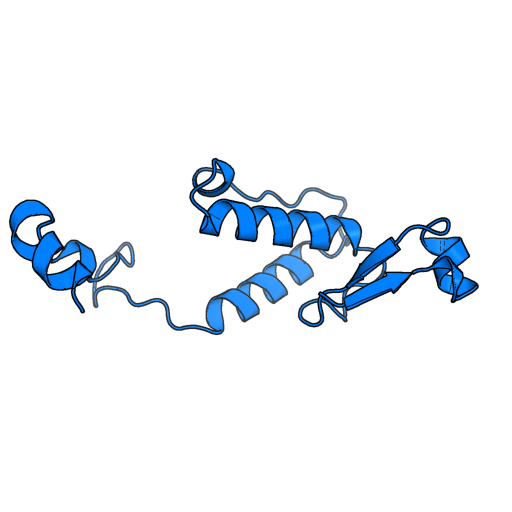OM 572 C CA . ALA A 1 72 ? 5.160 5.659 0.779 1.00 95.50 72 ALA A CA 1
ATOM 573 C C . ALA A 1 72 ? 4.229 6.876 0.638 1.00 95.50 72 ALA A C 1
ATOM 575 O O . ALA A 1 72 ? 3.079 6.811 1.065 1.00 95.50 72 ALA A O 1
ATOM 576 N N . GLU A 1 73 ? 4.679 7.939 -0.034 1.00 96.25 73 GLU A N 1
ATOM 577 C CA . GLU A 1 73 ? 3.844 9.119 -0.284 1.00 96.25 73 GLU A CA 1
ATOM 578 C C . GLU A 1 73 ? 2.663 8.790 -1.204 1.00 96.25 73 GLU A C 1
ATOM 580 O O . GLU A 1 73 ? 1.533 9.196 -0.939 1.00 96.25 73 GLU A O 1
ATOM 585 N N . ARG A 1 74 ? 2.880 7.983 -2.253 1.00 96.50 74 ARG A N 1
ATOM 586 C CA . ARG A 1 74 ? 1.782 7.535 -3.119 1.00 96.50 74 ARG A CA 1
ATOM 587 C C . ARG A 1 74 ? 0.754 6.712 -2.344 1.00 96.50 74 ARG A C 1
ATOM 589 O O . ARG A 1 74 ? -0.440 6.913 -2.538 1.00 96.50 74 ARG A O 1
ATOM 596 N N . LEU A 1 75 ? 1.197 5.803 -1.476 1.00 95.88 75 LEU A N 1
ATOM 597 C CA . LEU A 1 75 ? 0.309 5.013 -0.621 1.00 95.88 75 LEU A CA 1
ATOM 598 C C . LEU A 1 75 ? -0.492 5.901 0.327 1.00 95.88 75 LEU A C 1
ATOM 600 O O . LEU A 1 75 ? -1.697 5.707 0.438 1.00 95.88 75 LEU A O 1
ATOM 604 N N . LYS A 1 76 ? 0.147 6.896 0.946 1.00 93.88 76 LYS A N 1
ATOM 605 C CA . LYS A 1 76 ? -0.529 7.876 1.799 1.00 93.88 76 LYS A CA 1
ATOM 606 C C . LYS A 1 76 ? -1.655 8.592 1.049 1.00 93.88 76 LYS A C 1
ATOM 608 O O . LYS A 1 76 ? -2.788 8.558 1.512 1.00 93.88 76 LYS A O 1
ATOM 613 N N . VAL A 1 77 ? -1.382 9.136 -0.140 1.00 95.06 77 VAL A N 1
ATOM 614 C CA . VAL A 1 77 ? -2.409 9.795 -0.973 1.00 95.06 77 VAL A CA 1
ATOM 615 C C . VAL A 1 77 ? -3.581 8.853 -1.277 1.00 95.06 77 VAL A C 1
ATOM 617 O O . VAL A 1 77 ? -4.736 9.267 -1.250 1.00 95.06 77 VAL A O 1
ATOM 620 N N . LEU A 1 78 ? -3.310 7.571 -1.544 1.00 94.69 78 LEU A N 1
ATOM 621 C CA . LEU A 1 78 ? -4.364 6.581 -1.787 1.00 94.69 78 LEU A CA 1
ATOM 622 C C . LEU A 1 78 ? -5.173 6.256 -0.524 1.00 94.69 78 LEU A C 1
ATOM 624 O O . LEU A 1 78 ? -6.385 6.077 -0.616 1.00 94.69 78 LEU A O 1
ATOM 628 N N . MET A 1 79 ? -4.527 6.192 0.641 1.00 91.56 79 MET A N 1
ATOM 629 C CA . MET A 1 79 ? -5.193 5.975 1.931 1.00 91.56 79 MET A CA 1
ATOM 630 C C . MET A 1 79 ? -6.077 7.161 2.327 1.00 91.56 79 MET A C 1
ATOM 632 O O . MET A 1 79 ? -7.122 6.963 2.935 1.00 91.56 79 MET A O 1
ATOM 636 N N . GLU A 1 80 ? -5.697 8.375 1.934 1.00 92.25 80 GLU A N 1
ATOM 637 C CA . GLU A 1 80 ? -6.464 9.606 2.159 1.00 92.25 80 GLU A CA 1
ATOM 638 C C . GLU A 1 80 ? -7.636 9.778 1.172 1.00 92.25 80 GLU A C 1
ATOM 640 O O . GLU A 1 80 ? -8.447 10.689 1.334 1.00 92.25 80 GLU A O 1
ATOM 645 N N . SER A 1 81 ? -7.777 8.898 0.169 1.00 93.31 81 SER A N 1
ATOM 646 C CA . SER A 1 81 ? -8.875 8.962 -0.810 1.00 93.31 81 SER A CA 1
ATOM 647 C C . SER A 1 81 ? -10.256 8.742 -0.188 1.00 93.31 81 SER A C 1
ATOM 649 O O . SER A 1 81 ? -11.257 9.145 -0.783 1.00 93.31 81 SER A O 1
AT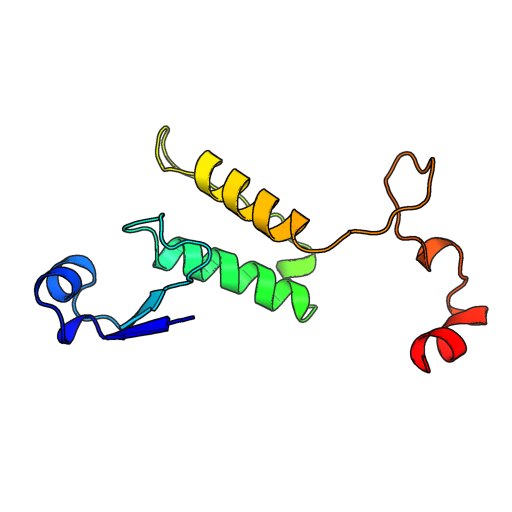OM 651 N N . PHE A 1 82 ? -10.323 8.076 0.964 1.00 89.50 82 PHE A N 1
ATOM 652 C CA . PHE A 1 82 ? -11.553 7.870 1.717 1.00 89.50 82 PHE A CA 1
ATOM 653 C C . PHE A 1 82 ? -11.357 8.378 3.145 1.00 89.50 82 PHE A C 1
ATOM 655 O O . PHE A 1 82 ? -10.292 8.169 3.728 1.00 89.50 82 PHE A O 1
ATOM 662 N N . PRO A 1 83 ? -12.366 9.040 3.732 1.00 88.19 83 PRO A N 1
ATOM 663 C CA . PRO A 1 83 ? -12.256 9.523 5.096 1.00 88.19 83 PRO A CA 1
ATOM 664 C C . PRO A 1 83 ? -12.141 8.347 6.067 1.00 88.19 83 PRO A C 1
ATOM 666 O O . PRO A 1 83 ? -12.934 7.406 6.029 1.00 88.19 83 PRO A O 1
ATOM 669 N N . ILE A 1 84 ? -11.176 8.437 6.979 1.00 86.38 84 ILE A N 1
ATOM 670 C CA . ILE A 1 84 ? -11.112 7.578 8.158 1.00 86.38 84 ILE A CA 1
ATOM 671 C C . ILE A 1 84 ? -11.789 8.341 9.291 1.00 86.38 84 ILE A C 1
ATOM 673 O O . ILE A 1 84 ? -11.327 9.406 9.705 1.00 86.38 84 ILE A O 1
ATOM 677 N N . TYR A 1 85 ? -12.912 7.815 9.770 1.00 89.50 85 TYR A N 1
ATOM 678 C CA . TYR A 1 85 ? -13.628 8.411 10.889 1.00 89.50 85 TYR A CA 1
ATOM 679 C C . TYR A 1 85 ? -12.931 8.057 12.199 1.00 89.50 85 TYR A C 1
ATOM 681 O O . TYR A 1 85 ? -12.617 6.895 12.445 1.00 89.50 85 TYR A O 1
ATOM 689 N N . ALA A 1 86 ? -12.731 9.065 13.042 1.00 93.88 86 ALA A N 1
ATOM 690 C CA . ALA A 1 86 ? -12.141 8.924 14.365 1.00 93.88 86 ALA A CA 1
ATOM 691 C C . ALA A 1 86 ? -12.960 9.708 15.394 1.00 93.88 86 ALA A C 1
ATOM 693 O O . ALA A 1 86 ? -13.591 10.720 15.065 1.00 93.88 86 ALA A O 1
ATOM 694 N N . LEU A 1 87 ? -12.944 9.259 16.649 1.00 91.94 87 LEU A N 1
ATOM 695 C CA . LEU A 1 87 ? -13.583 9.997 17.735 1.00 91.94 87 LEU A CA 1
ATOM 696 C C . LEU A 1 87 ? -12.879 11.332 17.985 1.00 91.94 87 LEU A C 1
ATOM 698 O O . LEU A 1 87 ? -11.670 11.400 18.218 1.00 91.94 87 LEU A O 1
ATOM 702 N N . LYS A 1 88 ? -13.663 12.413 17.980 1.00 90.88 88 LYS A N 1
ATOM 703 C CA . LYS A 1 88 ? -13.161 13.758 18.264 1.00 90.88 88 LYS A CA 1
ATOM 704 C C . LYS A 1 88 ? -12.552 13.801 19.669 1.00 90.88 88 LYS A C 1
ATOM 706 O O . LYS A 1 88 ? -13.250 13.574 20.651 1.00 90.88 88 LYS A O 1
ATOM 711 N N . GLY A 1 89 ? -11.271 14.157 19.750 1.00 91.38 89 GLY A N 1
ATOM 712 C CA . GLY A 1 89 ? -10.536 14.249 21.015 1.00 91.38 89 GLY A CA 1
ATOM 713 C C . GLY A 1 89 ? -9.937 12.927 21.506 1.00 91.38 89 GLY A C 1
ATOM 714 O O . GLY A 1 89 ? -9.318 12.927 22.566 1.00 91.38 89 GLY A O 1
ATOM 715 N N . SER A 1 90 ? -10.072 11.827 20.756 1.00 91.81 90 SER A N 1
ATOM 716 C CA . SER A 1 90 ? -9.377 10.579 21.083 1.00 91.81 90 SER A CA 1
ATOM 717 C C . SER A 1 90 ? -7.867 10.745 20.858 1.00 91.81 90 SER A C 1
ATOM 719 O O . SER A 1 90 ? -7.459 11.129 19.760 1.00 91.81 90 SER A O 1
ATOM 721 N N . PRO A 1 91 ? -7.009 10.442 21.852 1.00 92.19 91 PRO A N 1
ATOM 722 C CA . PRO A 1 91 ? -5.555 10.567 21.712 1.00 92.19 91 PRO A CA 1
ATOM 723 C C . PRO A 1 91 ? -4.955 9.532 20.749 1.00 92.19 91 PRO A C 1
ATOM 725 O O . PRO A 1 91 ? -3.809 9.674 20.331 1.00 92.19 91 PRO A O 1
ATOM 728 N N . VAL A 1 92 ? -5.718 8.489 20.410 1.00 91.38 92 VAL A N 1
ATOM 729 C CA . VAL A 1 92 ? -5.293 7.368 19.560 1.00 91.38 92 VAL A CA 1
ATOM 730 C C . VAL A 1 92 ? -6.083 7.279 18.253 1.00 91.38 92 VAL A C 1
ATOM 732 O O . VAL A 1 92 ? -5.902 6.322 17.507 1.00 91.38 92 VAL A O 1
ATOM 735 N N . ASN A 1 93 ? -6.938 8.268 17.958 1.00 90.94 93 ASN A N 1
ATOM 736 C CA . ASN A 1 93 ? -7.806 8.291 16.774 1.00 90.94 93 ASN A CA 1
ATOM 737 C C . ASN A 1 93 ? -8.619 6.994 16.603 1.00 90.94 93 ASN A C 1
ATOM 739 O O . ASN A 1 93 ? -8.662 6.412 15.520 1.00 90.94 93 ASN A O 1
ATOM 743 N N . GLU A 1 94 ? -9.233 6.514 17.686 1.00 92.19 94 GLU A N 1
ATOM 744 C CA . GLU A 1 94 ? -9.971 5.249 17.660 1.00 92.19 94 GLU A CA 1
ATOM 745 C C . GLU A 1 94 ? -11.228 5.304 16.781 1.00 92.19 94 GLU A C 1
ATOM 747 O O . GLU A 1 94 ? -11.827 6.364 16.561 1.00 92.19 94 GLU A O 1
ATOM 752 N N . SER A 1 95 ? -11.645 4.123 16.318 1.00 90.81 95 SER A N 1
ATOM 753 C CA . SER A 1 95 ? -12.877 3.956 15.552 1.00 90.81 95 SER A CA 1
ATOM 754 C C . SER A 1 95 ? -14.094 4.424 16.363 1.00 90.81 95 SER A C 1
ATOM 756 O O . SER A 1 95 ? -14.249 4.001 17.512 1.00 90.81 95 SER A O 1
ATOM 758 N N . PRO A 1 96 ? -15.020 5.200 15.767 1.00 91.25 96 PRO A N 1
ATOM 759 C CA . PRO A 1 96 ? -16.281 5.565 16.407 1.00 91.25 96 PRO A CA 1
ATOM 760 C C . PRO A 1 96 ? -17.118 4.369 16.865 1.00 91.25 96 PRO A C 1
ATOM 762 O O . PRO A 1 96 ? -17.893 4.494 17.811 1.00 91.25 96 PRO A O 1
ATOM 765 N N . LEU A 1 97 ? -16.930 3.201 16.240 1.00 89.94 97 LEU A N 1
ATOM 766 C CA . LEU A 1 97 ? -17.606 1.965 16.634 1.00 89.94 97 LEU A CA 1
ATOM 767 C C . LEU A 1 97 ? -17.213 1.501 18.046 1.00 89.94 97 LEU A C 1
ATOM 769 O O . LEU A 1 97 ? -17.979 0.779 18.674 1.00 89.94 97 LEU A O 1
ATOM 773 N N . GLY A 1 98 ? -16.079 1.966 18.585 1.00 87.81 98 GLY A N 1
ATOM 774 C CA . GLY A 1 98 ? -15.663 1.692 19.964 1.00 87.81 98 GLY A CA 1
ATOM 775 C C . GLY A 1 98 ? -16.626 2.229 21.032 1.00 87.81 98 GLY A C 1
ATOM 776 O O . GLY A 1 98 ? -16.618 1.735 22.155 1.00 87.81 98 GLY A O 1
ATOM 777 N N . LEU A 1 99 ? -17.501 3.187 20.692 1.00 88.88 99 LEU A N 1
ATOM 778 C CA . LEU A 1 99 ? -18.555 3.670 21.597 1.00 88.88 99 LEU A CA 1
ATOM 779 C C . LEU A 1 99 ? -19.695 2.661 21.802 1.00 88.88 99 LEU A C 1
ATOM 781 O O . LEU A 1 99 ? -20.502 2.824 22.719 1.00 88.88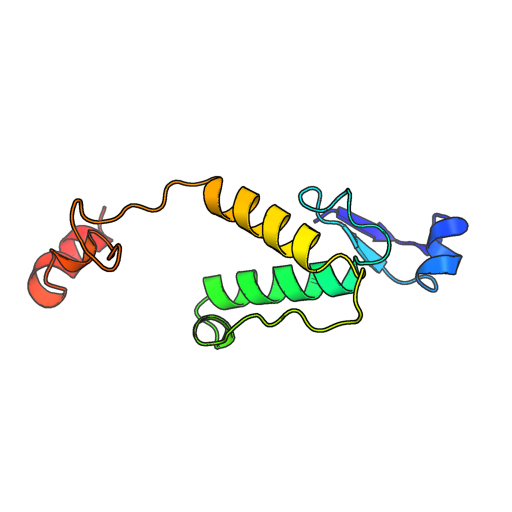 99 LEU A O 1
ATOM 785 N N . PHE A 1 100 ? -19.788 1.636 20.954 1.00 91.88 100 PHE A N 1
ATOM 786 C CA . PHE A 1 100 ? -20.893 0.689 20.949 1.00 91.88 100 PHE A CA 1
ATOM 787 C C . PHE A 1 100 ? -20.431 -0.660 21.491 1.00 91.88 100 PHE A C 1
ATOM 789 O O . PHE A 1 100 ? -19.565 -1.321 20.927 1.00 91.88 100 PHE A O 1
ATOM 796 N N . HIS A 1 101 ? -21.045 -1.093 22.593 1.00 94.00 101 HIS A N 1
ATOM 797 C CA . HIS A 1 101 ? -20.797 -2.422 23.140 1.00 94.00 101 HIS A CA 1
ATOM 798 C C . HIS A 1 101 ? -21.288 -3.513 22.164 1.00 94.00 101 HIS A C 1
ATOM 800 O O . HIS A 1 101 ? -22.490 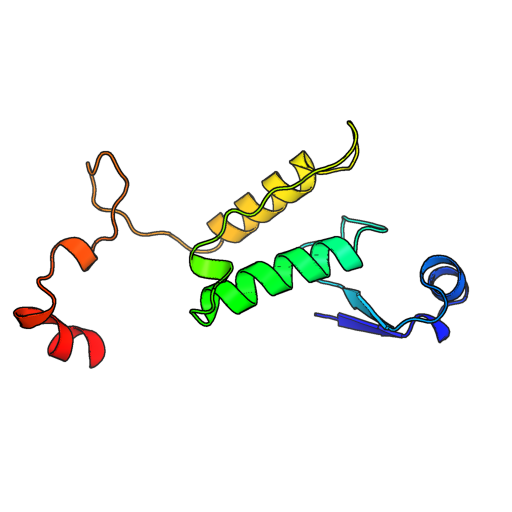-3.533 21.867 1.00 94.00 101 HIS A O 1
ATOM 806 N N . PRO A 1 102 ? -20.425 -4.444 21.709 1.00 93.06 102 PRO A N 1
ATOM 807 C CA . PRO A 1 102 ? -20.783 -5.424 20.681 1.00 93.06 102 PRO A CA 1
ATOM 808 C C . PRO A 1 102 ? -22.011 -6.270 21.037 1.00 93.06 102 PRO A C 1
ATOM 810 O O . PRO A 1 102 ? -22.920 -6.393 20.229 1.00 93.06 102 PRO A O 1
ATOM 813 N N . GLU A 1 103 ? -22.103 -6.760 22.278 1.00 94.25 103 GLU A N 1
ATOM 814 C CA . GLU A 1 103 ? -23.227 -7.609 22.721 1.00 94.25 103 GLU A CA 1
ATOM 815 C C . GLU A 1 103 ? -24.580 -6.886 22.738 1.00 94.25 103 GLU A C 1
ATOM 817 O O . GLU A 1 103 ? -25.628 -7.520 22.680 1.00 94.25 103 GLU A O 1
ATOM 822 N N . ARG A 1 104 ? -24.573 -5.553 22.860 1.00 94.81 104 ARG A N 1
ATOM 823 C CA . ARG A 1 104 ? -25.802 -4.759 22.967 1.00 94.81 104 ARG A CA 1
ATOM 824 C C . ARG A 1 104 ? -26.246 -4.195 21.623 1.00 94.81 104 ARG A C 1
ATOM 826 O O . ARG A 1 104 ? -27.443 -4.032 21.408 1.00 94.81 104 ARG A O 1
ATOM 833 N N . PHE A 1 105 ? -25.293 -3.833 20.768 1.00 93.88 105 PHE A N 1
ATOM 834 C CA . PHE A 1 105 ? -25.560 -3.057 19.556 1.00 93.88 105 PHE A CA 1
ATOM 835 C C . PHE A 1 105 ? -25.156 -3.766 18.257 1.00 93.88 105 PHE A C 1
ATOM 837 O O . PHE A 1 105 ? -25.554 -3.295 17.196 1.00 93.88 105 PHE A O 1
ATOM 844 N N . GLY A 1 106 ? -24.418 -4.881 18.319 1.00 91.81 106 GLY A N 1
ATOM 845 C CA . GLY A 1 106 ? -23.900 -5.591 17.143 1.00 91.81 106 GLY A CA 1
ATOM 846 C C . GLY A 1 106 ? -24.996 -5.998 16.158 1.00 91.81 106 GLY A C 1
ATOM 847 O O . GLY A 1 106 ? -24.978 -5.551 15.016 1.00 91.81 106 GLY A O 1
ATOM 848 N N . ASP A 1 107 ? -26.010 -6.730 16.632 1.00 93.62 107 ASP A N 1
ATOM 849 C CA . ASP A 1 107 ? -27.122 -7.214 15.796 1.00 93.62 107 ASP A CA 1
ATOM 850 C C . ASP A 1 107 ? -27.907 -6.099 15.092 1.00 93.62 107 ASP A C 1
ATOM 852 O O . ASP A 1 107 ? -28.551 -6.342 14.072 1.00 93.62 107 ASP A O 1
ATOM 856 N N . THR A 1 108 ? -27.932 -4.897 15.671 1.00 93.50 108 THR A N 1
ATOM 857 C CA . THR A 1 108 ? -28.620 -3.740 15.088 1.00 93.50 108 THR A CA 1
ATOM 858 C C . THR A 1 108 ? -27.756 -3.094 14.012 1.00 93.50 108 THR A C 1
ATOM 860 O O . THR A 1 108 ? -28.264 -2.801 12.937 1.00 93.50 108 THR A O 1
ATOM 863 N N . LEU A 1 109 ? -26.460 -2.913 14.284 1.00 89.56 109 LEU A N 1
ATOM 864 C CA . LEU A 1 109 ? -25.513 -2.274 13.367 1.00 89.56 109 LEU A CA 1
ATOM 865 C C . LEU A 1 109 ? -25.208 -3.130 12.130 1.00 89.56 109 LEU A C 1
ATOM 867 O O . LEU A 1 109 ? -24.967 -2.577 11.069 1.00 89.56 109 LEU A O 1
ATOM 871 N N . GLU A 1 110 ? -25.224 -4.461 12.239 1.00 89.62 110 GLU A N 1
ATOM 872 C CA . GLU A 1 110 ? -24.993 -5.357 11.090 1.00 89.62 110 GLU A CA 1
ATOM 873 C C . GLU A 1 110 ? -26.175 -5.431 10.109 1.00 89.62 110 GLU A C 1
ATOM 875 O O . GLU A 1 110 ? -26.022 -5.930 8.994 1.00 89.62 110 GLU A O 1
ATOM 880 N N . LYS A 1 111 ? -27.367 -4.988 10.527 1.00 90.44 111 LYS A N 1
ATOM 881 C CA . LYS A 1 111 ? -28.582 -5.000 9.695 1.00 90.44 111 LYS A CA 1
ATOM 882 C C . LYS A 1 111 ? -28.779 -3.715 8.889 1.00 90.44 111 LYS A C 1
ATOM 884 O O . LYS A 1 111 ? -29.674 -3.697 8.043 1.00 90.44 111 LYS A O 1
ATOM 889 N N . GLU A 1 112 ? -28.004 -2.672 9.177 1.00 65.94 112 GLU A N 1
ATOM 890 C CA . GLU A 1 112 ? -27.953 -1.416 8.412 1.00 65.94 112 GLU A CA 1
ATOM 891 C C . GLU A 1 112 ? -26.929 -1.501 7.272 1.00 65.94 112 GLU A C 1
ATOM 893 O O . GLU A 1 112 ? -27.244 -0.970 6.181 1.00 65.94 112 GLU A O 1
#

Organism: Escherichia coli (NCBI:txid562)

Sequence (112 aa):
PEIVDTRNDPRLSRLFSNQTIRRYPAFQEFYGMEDVIGQIVAFFKHAAQGLEERKQILYLLGPVGGGKSSIAERLKVLMESFPIYALKGSPVNESPLGLFHPERFGDTLEKE